Protein AF-A0A7X6UEJ8-F1 (afdb_monomer_lite)

Structure (mmCIF, N/CA/C/O backbone):
data_AF-A0A7X6UEJ8-F1
#
_entry.id   AF-A0A7X6UEJ8-F1
#
loop_
_atom_site.group_PDB
_atom_site.id
_atom_site.type_symbol
_atom_site.label_atom_id
_atom_site.label_alt_id
_atom_site.label_comp_id
_atom_site.label_asym_id
_atom_site.label_entity_id
_atom_site.label_seq_id
_atom_site.pdbx_PDB_ins_code
_atom_site.Cartn_x
_atom_site.Cartn_y
_atom_site.Cartn_z
_atom_site.occupancy
_atom_site.B_iso_or_equiv
_atom_site.auth_seq_id
_atom_site.auth_comp_id
_atom_site.auth_asym_id
_atom_site.auth_atom_id
_atom_site.pdbx_PDB_model_num
ATOM 1 N N . MET A 1 1 ? -23.327 -3.278 -14.016 1.00 59.16 1 MET A N 1
ATOM 2 C CA . MET A 1 1 ? -22.534 -2.694 -15.126 1.00 59.16 1 MET A CA 1
ATOM 3 C C . MET A 1 1 ? -21.831 -1.388 -14.752 1.00 59.16 1 MET A C 1
ATOM 5 O O . MET A 1 1 ? -20.643 -1.312 -15.011 1.00 59.16 1 MET A O 1
ATOM 9 N N . ARG A 1 2 ? -22.477 -0.411 -14.085 1.00 76.62 2 ARG A N 1
ATOM 10 C CA . ARG A 1 2 ? -21.820 0.854 -13.670 1.00 76.62 2 ARG A CA 1
ATOM 11 C C . ARG A 1 2 ? -20.560 0.682 -12.806 1.00 76.62 2 A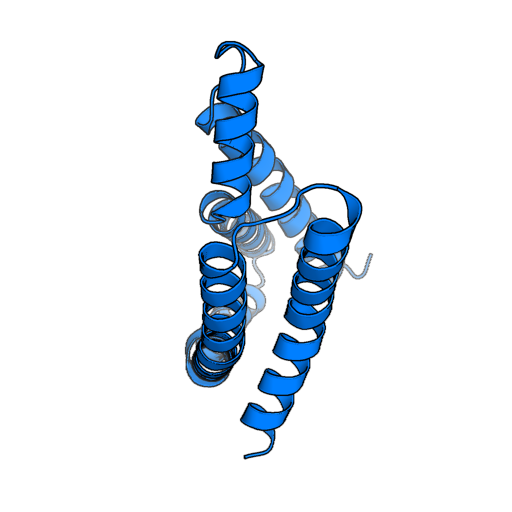RG A C 1
ATOM 13 O O . ARG A 1 2 ? -19.542 1.272 -13.132 1.00 76.62 2 ARG A O 1
ATOM 20 N N . ILE A 1 3 ? -20.606 -0.195 -11.798 1.00 79.75 3 ILE A N 1
ATOM 21 C CA . ILE A 1 3 ? -19.487 -0.427 -10.861 1.00 79.75 3 ILE A CA 1
ATOM 22 C C . ILE A 1 3 ? -18.215 -0.881 -11.595 1.00 79.75 3 ILE A C 1
ATOM 24 O O . ILE A 1 3 ? -17.137 -0.357 -11.350 1.00 79.75 3 ILE A O 1
ATOM 28 N N . PHE A 1 4 ? -18.336 -1.816 -12.543 1.00 84.44 4 PHE A N 1
ATOM 29 C CA . PHE A 1 4 ? -17.183 -2.290 -13.313 1.00 84.44 4 PHE A CA 1
ATOM 30 C C . PHE A 1 4 ? -16.580 -1.175 -14.176 1.00 84.44 4 PHE A C 1
ATOM 32 O O . PHE A 1 4 ? -15.367 -0.998 -14.201 1.00 84.44 4 PHE A O 1
ATOM 39 N N . THR A 1 5 ? -17.417 -0.383 -14.852 1.00 86.25 5 THR A N 1
ATOM 40 C CA . THR A 1 5 ? -16.948 0.744 -15.671 1.00 86.25 5 THR A CA 1
ATOM 41 C C . THR A 1 5 ? -16.295 1.839 -14.826 1.00 86.25 5 THR A C 1
ATOM 43 O O . THR A 1 5 ? -15.317 2.439 -15.262 1.00 86.25 5 THR A O 1
ATOM 46 N N . GLU A 1 6 ? -16.806 2.096 -13.622 1.00 87.81 6 GLU A N 1
ATOM 47 C CA . GLU A 1 6 ? -16.200 3.028 -12.666 1.00 87.81 6 GLU A CA 1
ATOM 48 C C . GLU A 1 6 ? -14.828 2.533 -12.199 1.00 87.81 6 GLU A C 1
ATOM 50 O O . GLU A 1 6 ? -13.858 3.282 -12.289 1.00 87.81 6 GLU A O 1
ATOM 55 N N . LYS A 1 7 ? -14.709 1.254 -11.817 1.00 88.69 7 LYS A N 1
ATOM 56 C CA . LYS A 1 7 ? -13.421 0.660 -11.423 1.00 88.69 7 LYS A CA 1
ATOM 57 C C . LYS A 1 7 ? -12.409 0.614 -12.548 1.00 88.69 7 LYS A C 1
ATOM 59 O O . LYS A 1 7 ? -11.243 0.919 -12.329 1.00 88.69 7 LYS A O 1
ATOM 64 N N . MET A 1 8 ? -12.855 0.336 -13.765 1.00 90.25 8 MET A N 1
ATOM 65 C CA . MET A 1 8 ? -11.984 0.390 -14.929 1.00 90.25 8 MET A CA 1
ATOM 66 C C . MET A 1 8 ? -11.448 1.807 -15.175 1.00 90.25 8 MET A C 1
ATOM 68 O O . MET A 1 8 ? -10.279 1.956 -15.512 1.00 90.25 8 MET A O 1
ATOM 72 N N . LYS A 1 9 ? -12.256 2.857 -14.965 1.00 91.69 9 LYS A N 1
ATOM 73 C CA . LYS A 1 9 ? -11.788 4.252 -15.056 1.00 91.69 9 LYS A CA 1
ATOM 74 C C . LYS A 1 9 ? -10.794 4.608 -13.952 1.00 91.69 9 LYS A C 1
ATOM 76 O O . LYS A 1 9 ? -9.809 5.276 -14.242 1.00 91.69 9 LYS A O 1
ATOM 81 N N . GLU A 1 10 ? -11.048 4.168 -12.722 1.00 89.12 10 GLU A N 1
ATOM 82 C CA . GLU A 1 10 ? -10.155 4.371 -11.573 1.00 89.12 10 GLU A CA 1
ATOM 83 C C . GLU A 1 10 ? -8.782 3.735 -11.834 1.00 89.12 10 GLU A C 1
ATOM 85 O O . GLU A 1 10 ? -7.758 4.414 -11.798 1.00 89.12 10 GLU A O 1
ATOM 90 N N . VAL A 1 11 ? -8.773 2.460 -12.228 1.00 92.06 11 VAL A N 1
ATOM 91 C CA . VAL A 1 11 ? -7.554 1.716 -12.567 1.00 92.06 11 VAL A CA 1
ATOM 92 C C . VAL A 1 11 ? -6.830 2.341 -13.757 1.00 92.06 11 VAL A C 1
ATOM 94 O O . VAL A 1 11 ? -5.609 2.474 -13.732 1.00 92.06 11 VAL A O 1
ATOM 97 N N . LEU A 1 12 ? -7.560 2.778 -14.785 1.00 93.44 12 LEU A N 1
ATOM 98 C CA . LEU A 1 12 ? -6.968 3.453 -15.937 1.00 93.44 12 LEU A CA 1
ATOM 99 C C . LEU A 1 12 ? -6.315 4.778 -15.529 1.00 93.44 12 LEU A C 1
ATOM 101 O O . LEU A 1 12 ? -5.189 5.035 -15.940 1.00 93.44 12 LEU A O 1
ATOM 105 N N . ALA A 1 13 ? -6.953 5.579 -14.673 1.00 93.12 13 ALA A N 1
ATOM 106 C CA . ALA A 1 13 ? -6.373 6.823 -14.166 1.00 93.12 13 ALA A CA 1
ATOM 107 C C . ALA A 1 13 ? -5.091 6.598 -13.342 1.00 93.12 13 ALA A C 1
ATOM 109 O O . ALA A 1 13 ? -4.215 7.459 -13.352 1.00 93.12 13 ALA A O 1
ATOM 110 N N . SER A 1 14 ? -4.950 5.449 -12.670 1.00 91.12 14 SER A N 1
ATOM 111 C CA . SER A 1 14 ? -3.745 5.097 -11.905 1.00 91.12 14 SER A CA 1
ATOM 112 C C . SER A 1 14 ? -2.633 4.472 -12.754 1.00 91.12 14 SER A C 1
ATOM 114 O O . SER A 1 14 ? -1.465 4.809 -12.578 1.00 91.12 14 SER A O 1
ATOM 116 N N . VAL A 1 15 ? -2.967 3.564 -13.674 1.00 93.38 15 VAL A N 1
ATOM 117 C CA . VAL A 1 15 ? -1.978 2.795 -14.450 1.00 93.38 15 VAL A CA 1
ATOM 118 C C . VAL A 1 15 ? -1.495 3.570 -15.675 1.00 93.38 15 VAL A C 1
ATOM 120 O O . VAL A 1 15 ? -0.308 3.524 -15.990 1.00 93.38 15 VAL A O 1
ATOM 123 N N . LEU A 1 16 ? -2.375 4.325 -16.343 1.00 93.50 16 LEU A N 1
ATOM 124 C CA . LEU A 1 16 ? -2.038 5.057 -17.568 1.00 93.50 16 LEU A CA 1
ATOM 125 C C . LEU A 1 16 ? -0.860 6.031 -17.380 1.00 93.50 16 LEU A C 1
ATOM 127 O O . LEU A 1 16 ? 0.038 5.992 -18.220 1.00 93.50 16 LEU A O 1
ATOM 131 N N . PRO A 1 17 ? -0.781 6.856 -16.311 1.00 94.69 17 PRO A N 1
ATOM 132 C CA . PRO A 1 17 ? 0.364 7.744 -16.105 1.00 94.69 17 PRO A CA 1
ATOM 133 C C . PRO A 1 17 ? 1.683 6.980 -15.971 1.00 94.69 17 PRO A C 1
ATOM 135 O O . PRO A 1 17 ? 2.689 7.397 -16.538 1.00 94.69 17 PRO A O 1
ATOM 138 N N . VAL A 1 18 ? 1.674 5.836 -15.280 1.00 93.38 18 VAL A N 1
ATOM 139 C CA . VAL A 1 18 ? 2.861 4.985 -15.108 1.00 93.38 18 VAL A CA 1
ATOM 140 C C . VAL A 1 18 ? 3.265 4.356 -16.440 1.00 93.38 18 VAL A C 1
ATOM 142 O O . VAL A 1 18 ? 4.435 4.395 -16.812 1.00 93.38 18 VAL A O 1
ATOM 145 N N . THR A 1 19 ? 2.303 3.825 -17.200 1.00 94.25 19 THR A N 1
ATOM 146 C CA . THR A 1 19 ? 2.559 3.272 -18.536 1.00 94.25 19 THR A CA 1
ATOM 147 C C . THR A 1 19 ? 3.126 4.331 -19.476 1.00 94.25 19 THR A C 1
ATOM 149 O O . THR A 1 19 ? 4.125 4.082 -20.146 1.00 94.25 19 THR A O 1
ATOM 152 N N . LEU A 1 20 ? 2.534 5.527 -19.491 1.00 94.31 20 LEU A N 1
ATOM 153 C CA . LEU A 1 20 ? 2.981 6.641 -20.321 1.00 94.31 20 LEU A CA 1
ATOM 154 C C . LEU A 1 20 ? 4.391 7.096 -19.929 1.00 94.31 20 LEU A C 1
ATOM 156 O O . LEU A 1 20 ? 5.228 7.306 -20.801 1.00 94.31 20 LEU A O 1
ATOM 160 N N . PHE A 1 21 ? 4.674 7.182 -18.629 1.00 93.94 21 PHE A N 1
ATOM 161 C CA . PHE A 1 21 ? 5.997 7.523 -18.118 1.00 93.94 21 PHE A CA 1
ATOM 162 C C . PHE A 1 21 ? 7.067 6.532 -18.595 1.00 93.94 21 PHE A C 1
ATOM 164 O O . PHE A 1 21 ? 8.097 6.949 -19.123 1.00 93.94 21 PHE A O 1
ATOM 171 N N . VAL A 1 22 ? 6.806 5.225 -18.499 1.00 93.06 22 VAL A N 1
ATOM 172 C CA . VAL A 1 22 ? 7.738 4.192 -18.985 1.00 93.06 22 VAL A CA 1
ATOM 173 C C . VAL A 1 22 ? 7.928 4.273 -20.501 1.00 93.06 22 VAL A C 1
ATOM 175 O O . VAL A 1 22 ? 9.055 4.159 -20.978 1.00 93.06 22 VAL A O 1
ATOM 178 N N . VAL A 1 23 ? 6.858 4.512 -21.266 1.00 92.19 23 VAL A N 1
ATOM 179 C CA . VAL A 1 23 ? 6.944 4.671 -22.727 1.00 92.19 23 VAL A CA 1
ATOM 180 C C . VAL A 1 23 ? 7.781 5.898 -23.102 1.00 92.19 23 VAL A C 1
ATOM 182 O O . VAL A 1 23 ? 8.610 5.813 -24.002 1.00 92.19 23 VAL A O 1
ATOM 185 N N . ILE A 1 24 ? 7.636 7.020 -22.394 1.00 93.88 24 ILE A N 1
ATOM 186 C CA . ILE A 1 24 ? 8.475 8.209 -22.611 1.00 93.88 24 ILE A CA 1
ATOM 187 C C . ILE A 1 24 ? 9.945 7.891 -22.305 1.00 93.88 24 ILE A C 1
ATOM 189 O O . ILE A 1 24 ? 10.821 8.186 -23.119 1.00 93.88 24 ILE A O 1
ATOM 193 N N . LEU A 1 25 ? 10.231 7.237 -21.174 1.00 93.69 25 LEU A N 1
ATOM 194 C CA . LEU A 1 25 ? 11.601 6.864 -20.807 1.00 93.69 25 LEU A CA 1
ATOM 195 C C . LEU A 1 25 ? 12.239 5.882 -21.792 1.00 93.69 25 LEU A C 1
ATOM 197 O O . LEU A 1 25 ? 13.440 5.990 -22.045 1.00 93.69 25 LEU A O 1
ATOM 201 N N . HIS A 1 26 ? 11.450 4.978 -22.373 1.00 90.44 26 HIS A N 1
ATOM 202 C CA . HIS A 1 26 ? 11.896 4.084 -23.437 1.00 90.44 26 HIS A CA 1
ATOM 203 C C . HIS A 1 26 ? 12.439 4.862 -24.645 1.00 90.44 26 HIS A C 1
ATOM 205 O O . HIS A 1 26 ? 13.479 4.499 -25.185 1.00 90.44 26 HIS A O 1
ATOM 211 N N . PHE A 1 27 ? 11.783 5.954 -25.048 1.00 88.62 27 PHE A N 1
ATOM 212 C CA . PHE A 1 27 ? 12.245 6.766 -26.177 1.00 88.62 27 PHE A CA 1
ATOM 213 C C . PHE A 1 27 ? 13.380 7.737 -25.822 1.00 88.62 27 PHE A C 1
ATOM 215 O O . PHE A 1 27 ? 14.156 8.090 -26.706 1.00 88.62 27 PHE A O 1
ATOM 222 N N . SER A 1 28 ? 13.485 8.192 -24.568 1.00 89.12 28 SER A N 1
ATOM 223 C CA . SER A 1 28 ? 14.441 9.246 -24.188 1.00 89.12 28 SER A CA 1
ATOM 224 C C . SER A 1 28 ? 15.708 8.753 -23.484 1.00 89.12 28 SER A C 1
ATOM 226 O O . SER A 1 28 ? 16.796 9.203 -23.829 1.00 89.12 28 SER A O 1
ATOM 228 N N . VAL A 1 29 ? 15.593 7.880 -22.478 1.00 89.62 29 VAL A N 1
ATOM 229 C CA . VAL A 1 29 ? 16.690 7.600 -21.526 1.00 89.62 29 VAL A CA 1
ATOM 230 C C . VAL A 1 29 ? 17.180 6.159 -21.616 1.00 89.62 29 VAL A C 1
ATOM 232 O O . VAL A 1 29 ? 18.381 5.906 -21.554 1.00 89.62 29 VAL A O 1
ATOM 235 N N . THR A 1 30 ? 16.267 5.197 -21.741 1.00 87.50 30 THR A N 1
ATOM 236 C CA . THR A 1 30 ? 16.597 3.768 -21.669 1.00 87.50 30 THR A CA 1
ATOM 237 C C . THR A 1 30 ? 15.869 3.010 -22.777 1.00 87.50 30 THR A C 1
ATOM 239 O O . THR A 1 30 ? 14.800 2.447 -22.528 1.00 87.50 30 THR A O 1
ATOM 242 N N . PRO A 1 31 ? 16.424 2.986 -24.006 1.00 86.25 31 PRO A N 1
ATOM 243 C CA . PRO A 1 31 ? 15.828 2.247 -25.108 1.00 86.25 31 PRO A CA 1
ATOM 244 C C . PRO A 1 31 ? 15.768 0.760 -24.766 1.00 86.25 31 PRO A C 1
ATOM 246 O O . PRO A 1 31 ? 16.775 0.110 -24.492 1.00 86.25 31 PRO A O 1
ATOM 249 N N . LEU A 1 32 ? 14.548 0.233 -24.766 1.00 87.69 32 LEU A N 1
ATOM 250 C CA . LEU A 1 32 ? 14.269 -1.183 -24.533 1.00 87.69 32 LEU A CA 1
ATOM 251 C C . LEU A 1 32 ? 14.277 -1.923 -25.870 1.00 87.69 32 LEU A C 1
ATOM 253 O O . LEU A 1 32 ? 14.005 -1.348 -26.923 1.00 87.69 32 LEU A O 1
ATOM 257 N N . THR A 1 33 ? 14.537 -3.224 -25.842 1.00 92.44 33 THR A N 1
ATOM 258 C CA . THR A 1 33 ? 14.360 -4.054 -27.040 1.00 92.44 33 THR A CA 1
ATOM 259 C C . THR A 1 33 ? 12.881 -4.116 -27.442 1.00 92.44 33 THR A C 1
ATOM 261 O O . THR A 1 33 ? 11.989 -4.030 -26.592 1.00 92.44 33 THR A O 1
ATOM 264 N N . GLY A 1 34 ? 12.602 -4.330 -28.734 1.00 89.81 34 GLY A N 1
ATOM 265 C CA . GLY A 1 34 ? 11.227 -4.467 -29.240 1.00 89.81 34 GLY A CA 1
ATOM 266 C C . GLY A 1 34 ? 10.415 -5.555 -28.519 1.00 89.81 34 GLY A C 1
ATOM 267 O O . GLY A 1 34 ? 9.215 -5.404 -28.299 1.00 89.81 34 GLY A O 1
ATOM 268 N N . MET A 1 35 ? 11.081 -6.623 -28.067 1.00 94.00 35 MET A N 1
ATOM 269 C CA . MET A 1 35 ? 10.451 -7.682 -27.277 1.00 94.00 35 MET A CA 1
ATOM 270 C C . MET A 1 35 ? 10.057 -7.206 -25.871 1.00 94.00 35 MET A C 1
ATOM 272 O O . MET A 1 35 ? 8.942 -7.471 -25.427 1.00 94.00 35 MET A O 1
ATOM 276 N N . GLN A 1 36 ? 10.937 -6.472 -25.183 1.00 92.88 36 GLN A N 1
ATOM 277 C CA . GLN A 1 36 ? 10.685 -5.976 -23.825 1.00 92.88 36 GLN A CA 1
ATOM 278 C C . GLN A 1 36 ? 9.541 -4.960 -23.782 1.00 92.88 36 GLN A C 1
ATOM 280 O O . GLN A 1 36 ? 8.691 -5.040 -22.896 1.00 92.88 36 GLN A O 1
ATOM 285 N N . ILE A 1 37 ? 9.475 -4.031 -24.744 1.00 92.88 37 ILE A N 1
ATOM 286 C CA . ILE A 1 37 ? 8.372 -3.060 -24.796 1.00 92.88 37 ILE A CA 1
ATOM 287 C C . ILE A 1 37 ? 7.036 -3.747 -25.120 1.00 92.88 37 ILE A C 1
ATOM 289 O O . ILE A 1 37 ? 6.015 -3.411 -24.524 1.00 92.88 37 ILE A O 1
ATOM 293 N N . GLY A 1 38 ? 7.040 -4.771 -25.983 1.00 93.94 38 GLY A N 1
ATOM 294 C CA . GLY A 1 38 ? 5.852 -5.583 -26.261 1.00 93.94 38 GLY A CA 1
ATOM 295 C C . GLY A 1 38 ? 5.347 -6.330 -25.022 1.00 93.94 38 GLY A C 1
ATOM 296 O O . GLY A 1 38 ? 4.155 -6.287 -24.717 1.00 93.94 38 GLY A O 1
ATOM 297 N N . GLN A 1 39 ? 6.254 -6.953 -24.264 1.00 95.69 39 GLN A N 1
ATOM 298 C CA . GLN A 1 39 ? 5.933 -7.608 -22.990 1.00 95.69 39 GLN A CA 1
ATOM 299 C C . GLN A 1 39 ? 5.398 -6.615 -21.954 1.00 95.69 39 GLN A C 1
ATOM 301 O O . GLN A 1 39 ? 4.428 -6.920 -21.263 1.00 95.69 39 GLN A O 1
ATOM 306 N N . PHE A 1 40 ? 5.989 -5.421 -21.872 1.00 94.81 40 PHE A N 1
ATOM 307 C CA . PHE A 1 40 ? 5.532 -4.363 -20.976 1.00 94.81 40 PHE A CA 1
ATOM 308 C C . PHE A 1 40 ? 4.108 -3.905 -21.305 1.00 94.81 40 PHE A C 1
ATOM 310 O O . PHE A 1 40 ? 3.267 -3.854 -20.413 1.00 94.81 40 PHE A O 1
ATOM 317 N N . LEU A 1 41 ? 3.814 -3.613 -22.575 1.00 94.50 41 LEU A N 1
ATOM 318 C CA . LEU A 1 41 ? 2.484 -3.162 -22.998 1.00 94.50 41 LEU A CA 1
ATOM 319 C C . LEU A 1 41 ? 1.419 -4.243 -22.783 1.00 94.50 41 LEU A C 1
ATOM 321 O O . LEU A 1 41 ? 0.325 -3.944 -22.302 1.00 94.50 41 LEU A O 1
ATOM 325 N N . LEU A 1 42 ? 1.748 -5.504 -23.077 1.00 96.31 42 LEU A N 1
ATOM 326 C CA . LEU A 1 42 ? 0.860 -6.628 -22.793 1.00 96.31 42 LEU A CA 1
ATOM 327 C C . LEU A 1 42 ? 0.629 -6.783 -21.283 1.00 96.31 42 LEU A C 1
ATOM 329 O O . LEU A 1 42 ? -0.509 -6.947 -20.848 1.00 96.31 42 LEU A O 1
ATOM 333 N N . GLY A 1 43 ? 1.687 -6.679 -20.477 1.00 95.69 43 GLY A N 1
ATOM 334 C CA . GLY A 1 43 ? 1.606 -6.708 -19.018 1.00 95.69 43 GLY A CA 1
ATOM 335 C C . GLY A 1 43 ? 0.746 -5.575 -18.462 1.00 95.69 43 GLY A C 1
ATOM 336 O O . GLY A 1 43 ? -0.130 -5.824 -17.641 1.00 95.69 43 GLY A O 1
ATOM 337 N N . ALA A 1 44 ? 0.919 -4.349 -18.961 1.00 94.50 44 ALA A N 1
ATOM 338 C CA . ALA A 1 44 ? 0.105 -3.199 -18.581 1.00 94.50 44 ALA A CA 1
ATOM 339 C C . ALA A 1 44 ? -1.382 -3.432 -18.897 1.00 94.50 44 ALA A C 1
ATOM 341 O O . ALA A 1 44 ? -2.241 -3.163 -18.059 1.00 94.50 44 ALA A O 1
ATOM 342 N N . PHE A 1 45 ? -1.696 -4.005 -20.062 1.00 94.44 45 PHE A N 1
ATOM 343 C CA . PHE A 1 45 ? -3.065 -4.376 -20.423 1.00 94.44 45 PHE A CA 1
ATOM 344 C C . PHE A 1 45 ? -3.651 -5.469 -19.508 1.00 94.44 45 PHE A C 1
ATOM 346 O O . PHE A 1 45 ? -4.800 -5.370 -19.063 1.00 94.44 45 PHE A O 1
ATOM 353 N N . LEU A 1 46 ? -2.863 -6.497 -19.179 1.00 96.00 46 LEU A N 1
ATOM 354 C CA . LEU A 1 46 ? -3.267 -7.552 -18.246 1.00 96.00 46 LEU A CA 1
ATOM 355 C C . LEU A 1 46 ? -3.490 -7.011 -16.828 1.00 96.00 46 LEU A C 1
ATOM 357 O O . LEU A 1 46 ? -4.456 -7.398 -16.177 1.00 96.00 46 LEU A O 1
ATOM 361 N N . VAL A 1 47 ? -2.655 -6.080 -16.359 1.00 94.69 47 VAL A N 1
ATOM 362 C CA . VAL A 1 47 ? -2.837 -5.409 -15.064 1.00 94.69 47 VAL A CA 1
ATOM 363 C C . VAL A 1 47 ? -4.098 -4.549 -15.074 1.00 94.69 47 VAL A C 1
ATOM 365 O O . VAL A 1 47 ? -4.888 -4.648 -14.142 1.00 94.69 47 VAL A O 1
ATOM 368 N N . LEU A 1 48 ? -4.343 -3.760 -16.126 1.00 93.19 48 LEU A N 1
ATOM 369 C CA . LEU A 1 48 ? -5.557 -2.943 -16.250 1.00 93.19 48 LEU A CA 1
ATOM 370 C C . LEU A 1 48 ? -6.826 -3.793 -16.110 1.00 93.19 48 LEU A C 1
ATOM 372 O O . LEU A 1 48 ? -7.725 -3.469 -15.330 1.00 93.19 48 LEU A O 1
ATOM 376 N N . THR A 1 49 ? -6.896 -4.894 -16.853 1.00 91.94 49 THR A N 1
ATOM 377 C CA . THR A 1 49 ? -8.065 -5.782 -16.852 1.00 91.94 49 THR A CA 1
ATOM 378 C C . THR A 1 49 ? -8.164 -6.595 -15.559 1.00 91.94 49 THR A C 1
ATOM 380 O O . THR A 1 49 ? -9.218 -6.603 -14.920 1.00 91.94 49 THR A O 1
ATOM 383 N N . GLY A 1 50 ? -7.066 -7.215 -15.121 1.00 94.69 50 GLY A N 1
ATOM 384 C CA . GLY A 1 50 ? -7.004 -8.044 -13.918 1.00 94.69 50 GLY A CA 1
ATOM 385 C C . GLY A 1 50 ? -7.271 -7.263 -12.633 1.00 94.69 50 GLY A C 1
ATOM 386 O O . GLY A 1 50 ? -8.089 -7.690 -11.819 1.00 94.69 50 GLY A O 1
ATOM 387 N N . LEU A 1 51 ? -6.657 -6.086 -12.472 1.00 93.50 51 LEU A N 1
ATOM 388 C CA . LEU A 1 51 ? -6.865 -5.232 -11.302 1.00 93.50 51 LEU A CA 1
ATOM 389 C C . LEU A 1 51 ? -8.301 -4.699 -11.252 1.00 93.50 51 LEU A C 1
ATOM 391 O O . LEU A 1 51 ? -8.892 -4.655 -10.178 1.00 93.50 51 LEU A O 1
ATOM 395 N N . SER A 1 52 ? -8.902 -4.372 -12.401 1.00 92.75 52 SER A N 1
ATOM 396 C CA . SER A 1 52 ? -10.311 -3.954 -12.457 1.00 92.75 52 SER A CA 1
ATOM 397 C C . SER A 1 52 ? -11.250 -5.054 -11.956 1.00 92.75 52 SER A C 1
ATOM 399 O O . SER A 1 52 ? -12.126 -4.793 -11.132 1.00 92.75 52 SER A O 1
ATOM 401 N N . VAL A 1 53 ? -11.057 -6.298 -12.412 1.00 93.62 53 VAL A N 1
ATOM 402 C CA . VAL A 1 53 ? -11.845 -7.453 -11.943 1.00 93.62 53 VAL A CA 1
ATOM 403 C C . VAL A 1 53 ? -11.600 -7.713 -10.455 1.00 93.62 53 VAL A C 1
ATOM 405 O O . VAL A 1 53 ? -12.553 -7.906 -9.700 1.00 93.62 53 VAL A O 1
ATOM 408 N N . PHE A 1 54 ? -10.340 -7.667 -10.018 1.00 94.50 54 PHE A N 1
ATOM 409 C CA . PHE A 1 54 ? -9.957 -7.857 -8.622 1.00 94.50 54 PHE A CA 1
ATOM 410 C C . PHE A 1 54 ? -10.618 -6.830 -7.695 1.00 94.50 54 PHE A C 1
ATOM 412 O O . PHE A 1 54 ? -11.229 -7.218 -6.702 1.00 94.50 54 PHE A O 1
ATOM 419 N N . LEU A 1 55 ? -10.571 -5.537 -8.035 1.00 92.44 55 LEU A N 1
ATOM 420 C CA . LEU A 1 55 ? -11.162 -4.472 -7.219 1.00 92.44 55 LEU A CA 1
ATOM 421 C C . LEU A 1 55 ? -12.684 -4.583 -7.124 1.00 92.44 55 LEU A C 1
ATOM 423 O O . LEU A 1 55 ? -13.246 -4.344 -6.058 1.00 92.44 55 LEU A O 1
ATOM 427 N N . VAL A 1 56 ? -13.359 -5.004 -8.198 1.00 93.62 56 VAL A N 1
ATOM 428 C CA . VAL A 1 56 ? -14.795 -5.313 -8.130 1.00 93.62 56 VAL A CA 1
ATOM 429 C C . VAL A 1 56 ? -15.056 -6.464 -7.153 1.00 93.62 56 VAL A C 1
ATOM 431 O O . VAL A 1 56 ? -15.988 -6.387 -6.354 1.00 93.62 56 VAL A O 1
ATOM 434 N N . GLY A 1 57 ? -14.222 -7.507 -7.167 1.00 93.25 57 GLY A N 1
ATOM 435 C CA . GLY A 1 57 ? -14.299 -8.605 -6.200 1.00 93.25 57 GLY A CA 1
ATOM 436 C C . GLY A 1 57 ? -14.075 -8.148 -4.754 1.00 93.25 57 GLY A C 1
ATOM 437 O O . GLY A 1 57 ? -14.827 -8.535 -3.859 1.00 93.25 57 GLY A O 1
ATOM 438 N N . VAL A 1 58 ? -13.092 -7.276 -4.523 1.00 93.75 58 VAL A N 1
ATOM 439 C CA . VAL A 1 58 ? -12.811 -6.672 -3.210 1.00 93.75 58 VAL A CA 1
ATOM 440 C C . VAL A 1 58 ? -14.008 -5.858 -2.714 1.00 93.75 58 VAL A C 1
ATOM 442 O O . VAL A 1 58 ? -14.429 -6.038 -1.572 1.00 93.75 58 VAL A O 1
ATOM 445 N N . ASP A 1 59 ? -14.617 -5.035 -3.569 1.00 91.75 59 ASP A N 1
ATOM 446 C CA . ASP A 1 59 ? -15.757 -4.192 -3.195 1.00 91.75 59 ASP A CA 1
ATOM 447 C C . ASP A 1 59 ? -17.034 -4.972 -2.887 1.00 91.75 59 ASP A C 1
ATOM 449 O O . ASP A 1 59 ? -17.830 -4.548 -2.044 1.00 91.75 59 ASP A O 1
ATOM 453 N N . LEU A 1 60 ? -17.228 -6.117 -3.539 1.00 91.75 60 LEU A N 1
ATOM 454 C CA . LEU A 1 60 ? -18.362 -7.000 -3.279 1.00 91.75 60 LEU A CA 1
ATOM 455 C C . LEU A 1 60 ? -18.118 -7.947 -2.094 1.00 91.75 60 LEU A C 1
ATOM 457 O O . LEU A 1 60 ? -19.079 -8.348 -1.443 1.00 91.75 60 LEU A O 1
ATOM 461 N N . GLY A 1 61 ? -16.861 -8.294 -1.799 1.00 93.31 61 GLY A N 1
ATOM 462 C CA . GLY A 1 61 ? -16.497 -9.276 -0.773 1.00 93.31 61 GLY A CA 1
ATOM 463 C C . GLY A 1 61 ? -15.818 -8.672 0.455 1.00 93.31 61 GLY A C 1
ATOM 464 O O . GLY A 1 61 ? -16.416 -8.564 1.527 1.00 93.31 61 GLY A O 1
ATOM 465 N N . ALA A 1 62 ? -14.551 -8.284 0.312 1.00 92.50 62 ALA A N 1
ATOM 466 C CA . ALA A 1 62 ? -13.707 -7.855 1.427 1.00 92.50 62 ALA A CA 1
ATOM 467 C C . ALA A 1 62 ? -14.165 -6.524 2.057 1.00 92.50 62 ALA A C 1
ATOM 469 O O . ALA A 1 62 ? -14.190 -6.395 3.283 1.00 92.50 62 ALA A O 1
ATOM 470 N N . THR A 1 63 ? -14.592 -5.549 1.249 1.00 93.38 63 THR A N 1
ATOM 471 C CA . THR A 1 63 ? -15.021 -4.224 1.726 1.00 93.38 63 THR A CA 1
ATOM 472 C C . THR A 1 63 ? -16.251 -4.299 2.651 1.00 93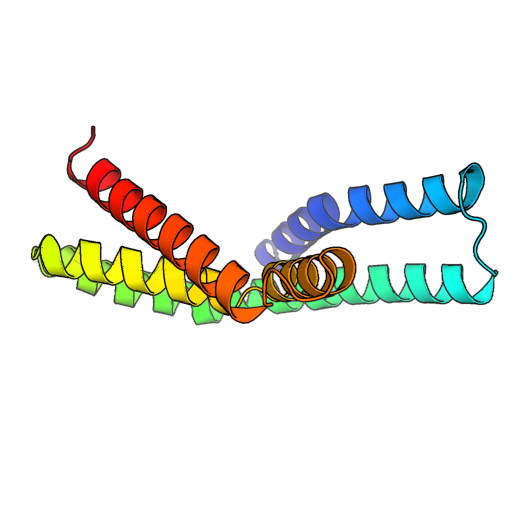.38 63 THR A C 1
ATOM 474 O O . THR A 1 63 ? -16.240 -3.674 3.718 1.00 93.38 63 THR A O 1
ATOM 477 N N . PRO A 1 64 ? -17.332 -5.042 2.330 1.00 94.50 64 PRO A N 1
ATOM 478 C CA . PRO A 1 64 ? -18.434 -5.278 3.260 1.00 94.50 64 PRO A CA 1
ATOM 479 C C . PRO A 1 64 ? -17.983 -5.906 4.579 1.00 94.50 64 PRO A C 1
ATOM 481 O O . PRO A 1 64 ? -18.402 -5.418 5.629 1.00 94.50 64 PRO A O 1
ATOM 484 N N . ILE A 1 65 ? -17.103 -6.912 4.537 1.00 93.00 65 ILE A N 1
ATOM 485 C CA . ILE A 1 65 ? -16.572 -7.578 5.736 1.00 93.00 65 ILE A CA 1
ATOM 486 C C . ILE A 1 65 ? -15.838 -6.563 6.618 1.00 93.00 65 ILE A C 1
ATOM 488 O O . ILE A 1 65 ? -16.166 -6.420 7.796 1.00 93.00 65 ILE A O 1
ATOM 492 N N . GLY A 1 66 ? -14.928 -5.777 6.035 1.00 91.12 66 GLY A N 1
ATOM 493 C CA . GLY A 1 66 ? -14.204 -4.723 6.747 1.00 91.12 66 GLY A CA 1
ATOM 494 C C . GLY A 1 66 ? -15.136 -3.693 7.390 1.00 91.12 66 GLY A C 1
ATOM 495 O O . GLY A 1 66 ? -14.961 -3.340 8.555 1.00 91.12 66 GLY A O 1
ATOM 496 N N . ARG A 1 67 ? -16.190 -3.262 6.681 1.00 91.44 67 ARG A N 1
ATOM 497 C CA . ARG A 1 67 ? -17.188 -2.319 7.218 1.00 91.44 67 ARG A CA 1
ATOM 498 C C . ARG A 1 67 ? -17.987 -2.898 8.384 1.00 91.44 67 ARG A C 1
ATOM 500 O O . ARG A 1 67 ? -18.263 -2.173 9.335 1.00 91.44 67 ARG A O 1
ATOM 507 N N . HIS A 1 68 ? -18.373 -4.171 8.329 1.00 92.19 68 HIS A N 1
ATOM 508 C CA . HIS A 1 68 ? -19.136 -4.800 9.412 1.00 92.19 68 HIS A CA 1
ATOM 509 C C . HIS A 1 68 ? -18.264 -4.990 10.654 1.00 92.19 68 HIS A C 1
ATOM 511 O O . HIS A 1 68 ? -18.654 -4.554 11.737 1.00 92.19 68 HIS A O 1
ATOM 517 N N . SER A 1 69 ? -17.053 -5.528 10.488 1.00 89.69 69 SER A N 1
ATOM 518 C CA . SER A 1 69 ? -16.082 -5.677 11.577 1.00 89.69 69 SER A CA 1
ATOM 519 C C . SER A 1 69 ? -15.704 -4.328 12.194 1.00 89.69 69 SER A C 1
ATOM 521 O O . SER A 1 69 ? -15.693 -4.183 13.415 1.00 89.69 69 SER A O 1
ATOM 523 N N . GLY A 1 70 ? -15.478 -3.307 11.362 1.00 88.94 70 GLY A N 1
ATOM 524 C CA . GLY A 1 70 ? -15.184 -1.948 11.814 1.00 88.94 70 GLY A CA 1
ATOM 525 C C . GLY A 1 70 ? -16.327 -1.322 12.616 1.00 88.94 70 GLY A C 1
ATOM 526 O O . GLY A 1 70 ? -16.083 -0.730 13.664 1.00 88.94 70 GLY A O 1
ATOM 527 N N . ARG A 1 71 ? -17.588 -1.498 12.192 1.00 88.75 71 ARG A N 1
ATOM 528 C CA . ARG A 1 71 ? -18.755 -1.014 12.955 1.00 88.75 71 ARG A CA 1
ATOM 529 C C . ARG A 1 71 ? -18.854 -1.663 14.330 1.00 88.75 71 ARG A C 1
ATOM 531 O O . ARG A 1 71 ? -19.115 -0.960 15.298 1.00 88.75 71 ARG A O 1
ATOM 538 N N . VAL A 1 72 ? -18.636 -2.974 14.430 1.00 89.06 72 VAL A N 1
ATOM 539 C CA . VAL A 1 72 ? -18.636 -3.679 15.724 1.00 89.06 72 VAL A CA 1
ATOM 540 C C . VAL A 1 72 ? -17.522 -3.146 16.629 1.00 89.06 72 VAL A C 1
ATOM 542 O O . VAL A 1 72 ? -17.759 -2.877 17.809 1.00 89.06 72 VAL A O 1
ATOM 545 N N . LEU A 1 73 ? -16.330 -2.918 16.071 1.00 87.62 73 LEU A N 1
ATOM 546 C CA . LEU A 1 73 ? -15.194 -2.365 16.807 1.00 87.62 73 LEU A CA 1
ATOM 547 C C . LEU A 1 73 ? -15.494 -0.964 17.367 1.00 87.62 73 LEU A C 1
ATOM 549 O O . LEU A 1 73 ? -15.215 -0.700 18.535 1.00 87.62 73 LEU A O 1
ATOM 553 N N . VAL A 1 74 ? -16.117 -0.092 16.570 1.00 87.19 74 VAL A N 1
ATOM 554 C CA . VAL A 1 74 ? -16.511 1.263 16.995 1.00 87.19 74 VAL A CA 1
ATOM 555 C C . VAL A 1 74 ? -17.659 1.224 18.011 1.00 87.19 74 VAL A C 1
ATOM 557 O O . VAL A 1 74 ? -17.576 1.868 19.056 1.00 87.19 74 VAL A O 1
ATOM 560 N N . ASN A 1 75 ? -18.698 0.418 17.765 1.00 86.25 75 ASN A N 1
ATOM 561 C CA . ASN A 1 75 ? -19.870 0.302 18.644 1.00 86.25 75 ASN A CA 1
ATOM 562 C C . ASN A 1 75 ? -19.548 -0.300 20.019 1.00 86.25 75 ASN A C 1
ATOM 564 O O . ASN A 1 75 ? -20.331 -0.147 20.951 1.00 86.25 75 ASN A O 1
ATOM 568 N N . THR A 1 76 ? -18.392 -0.953 20.174 1.00 85.06 76 THR A N 1
ATOM 569 C CA . THR A 1 76 ? -17.928 -1.449 21.477 1.00 85.06 76 THR A CA 1
ATOM 570 C C . THR A 1 76 ? -17.666 -0.302 22.470 1.00 85.06 76 THR A C 1
ATOM 572 O O . THR A 1 76 ? -17.604 -0.540 23.674 1.00 85.06 76 THR A O 1
ATOM 575 N N . GLY A 1 77 ? -17.477 0.941 22.000 1.00 81.31 77 GLY A N 1
ATOM 576 C CA . GLY A 1 77 ? -17.297 2.138 22.841 1.00 81.31 77 GLY A CA 1
ATOM 577 C C . GLY A 1 77 ? -15.976 2.192 23.623 1.00 81.31 77 GLY A C 1
ATOM 578 O O . GLY A 1 77 ? -15.652 3.196 24.254 1.00 81.31 77 GLY A O 1
ATOM 579 N N . LYS A 1 78 ? -15.172 1.125 23.571 1.00 89.06 78 LYS A N 1
ATOM 580 C CA . LYS A 1 78 ? -13.873 1.028 24.239 1.00 89.06 78 LYS A CA 1
ATOM 581 C C . LYS A 1 78 ? -12.799 1.699 23.387 1.00 89.06 78 LYS A C 1
ATOM 583 O O . LYS A 1 78 ? -12.191 1.064 22.529 1.00 89.06 78 LYS A O 1
ATOM 588 N N . LEU A 1 79 ? -12.522 2.966 23.685 1.00 89.12 79 LEU A N 1
ATOM 589 C CA . LEU A 1 79 ? -11.452 3.750 23.059 1.00 89.12 79 LEU A CA 1
ATOM 590 C C . LEU A 1 79 ? -10.098 3.006 22.954 1.00 89.12 79 LEU A C 1
ATOM 592 O O . LEU A 1 79 ? -9.552 2.974 21.854 1.00 89.12 79 LEU A O 1
ATOM 596 N N . PRO A 1 80 ? -9.564 2.333 23.999 1.00 91.38 80 PRO A N 1
ATOM 597 C CA . PRO A 1 80 ? -8.295 1.609 23.867 1.00 91.38 80 PRO A CA 1
ATOM 598 C C . PRO A 1 80 ? -8.354 0.440 22.873 1.00 91.38 80 PRO A C 1
ATOM 600 O O . PRO A 1 80 ? -7.373 0.184 22.182 1.00 91.38 80 PRO A O 1
ATOM 603 N N . LEU A 1 81 ? -9.500 -0.241 22.752 1.00 91.62 81 LEU A N 1
ATOM 604 C CA . LEU A 1 81 ? -9.671 -1.348 21.807 1.00 91.62 81 LEU A CA 1
ATOM 605 C C . LEU A 1 81 ? -9.641 -0.847 20.359 1.00 91.62 81 LEU A C 1
ATOM 607 O O . LEU A 1 81 ? -9.022 -1.466 19.498 1.00 91.62 81 LEU A O 1
ATOM 611 N N . LEU A 1 82 ? -10.273 0.297 20.100 1.00 91.94 82 LEU A N 1
ATOM 612 C CA . LEU A 1 82 ? -10.250 0.925 18.785 1.00 91.94 82 LEU A CA 1
ATOM 613 C C . LEU A 1 82 ? -8.839 1.379 18.396 1.00 91.94 82 LEU A C 1
ATOM 615 O O . LEU A 1 82 ? -8.410 1.136 17.270 1.00 91.94 82 LEU A O 1
ATOM 619 N N . LEU A 1 83 ? -8.122 2.029 19.316 1.00 93.75 83 LEU A N 1
ATOM 620 C CA . LEU A 1 83 ? -6.759 2.504 19.072 1.00 93.75 83 LEU A CA 1
ATOM 621 C C . LEU A 1 83 ? -5.798 1.342 18.815 1.00 93.75 83 LEU A C 1
ATOM 623 O O 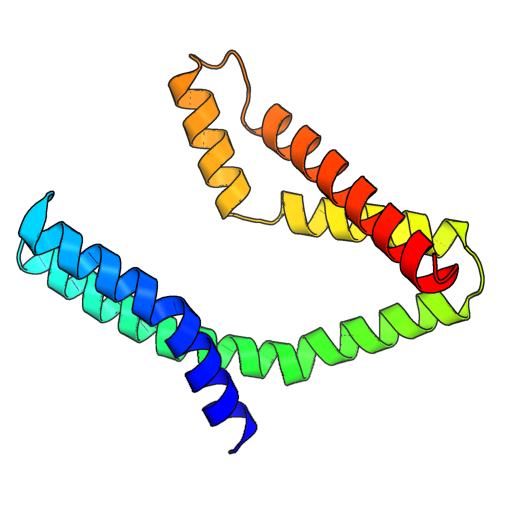. LEU A 1 83 ? -5.044 1.381 17.846 1.00 93.75 83 LEU A O 1
ATOM 627 N N . ALA A 1 84 ? -5.878 0.283 19.625 1.00 94.44 84 ALA A N 1
ATOM 628 C CA . ALA A 1 84 ? -5.112 -0.939 19.405 1.00 94.44 84 ALA A CA 1
ATOM 629 C C . ALA A 1 84 ? -5.462 -1.590 18.057 1.00 94.44 84 ALA A C 1
ATOM 631 O O . ALA A 1 84 ? -4.569 -2.020 17.333 1.00 94.44 84 ALA A O 1
ATOM 632 N N . GLY A 1 85 ? -6.745 -1.607 17.683 1.00 92.81 85 GLY A N 1
ATOM 633 C CA . GLY A 1 85 ? -7.194 -2.089 16.378 1.00 92.81 85 GLY A CA 1
ATOM 634 C C . GLY A 1 85 ? -6.610 -1.283 15.215 1.00 92.81 85 GLY A C 1
ATOM 635 O O . GLY A 1 85 ? -6.111 -1.873 14.262 1.00 92.81 85 GLY A O 1
ATOM 636 N N . GLY A 1 86 ? -6.610 0.051 15.301 1.00 92.75 86 GLY A N 1
ATOM 637 C CA . GLY A 1 86 ? -6.004 0.928 14.292 1.00 92.75 86 GLY A CA 1
ATOM 638 C C . GLY A 1 86 ? -4.490 0.746 14.176 1.00 92.75 86 GLY A C 1
ATOM 639 O O . GLY A 1 86 ? -3.973 0.631 13.067 1.00 92.75 86 GLY A O 1
ATOM 640 N N . LEU A 1 87 ? -3.797 0.641 15.314 1.00 96.19 87 LEU A N 1
ATOM 641 C CA . LEU A 1 87 ? -2.361 0.360 15.371 1.00 96.19 87 LEU A CA 1
ATOM 642 C C . LEU A 1 87 ? -2.025 -0.972 14.689 1.00 96.19 87 LEU A C 1
ATOM 644 O O . LEU A 1 87 ? -1.149 -1.016 13.827 1.00 96.19 87 LEU A O 1
ATOM 648 N N . LEU A 1 88 ? -2.739 -2.043 15.048 1.00 95.44 88 LEU A N 1
ATOM 649 C CA . LEU A 1 88 ? -2.524 -3.375 14.482 1.00 95.44 88 LEU A CA 1
ATOM 650 C C . LEU A 1 88 ? -2.855 -3.422 12.991 1.00 95.44 88 LEU A C 1
ATOM 652 O O . LEU A 1 88 ? -2.079 -3.981 12.224 1.00 95.44 88 LEU A O 1
ATOM 656 N N . LEU A 1 89 ? -3.969 -2.822 12.564 1.00 93.75 89 LEU A N 1
ATOM 657 C CA . LEU A 1 89 ? -4.333 -2.771 11.149 1.00 93.75 89 LEU A CA 1
ATOM 658 C C . LEU A 1 89 ? -3.293 -2.002 10.334 1.00 93.75 89 LEU A C 1
ATOM 660 O O . LEU A 1 89 ? -2.829 -2.517 9.322 1.00 93.75 89 LEU A O 1
ATOM 664 N N . GLY A 1 90 ? -2.887 -0.811 10.782 1.00 95.12 90 GLY A N 1
ATOM 665 C CA . GLY A 1 90 ? -1.872 -0.014 10.090 1.00 95.12 90 GLY A CA 1
ATOM 666 C C . GLY A 1 90 ? -0.523 -0.731 10.008 1.00 95.12 90 GLY A C 1
ATOM 667 O O . GLY A 1 90 ? 0.096 -0.756 8.945 1.00 95.12 90 GLY A O 1
ATOM 668 N N . PHE A 1 91 ? -0.109 -1.386 11.096 1.00 97.19 91 PHE A N 1
ATOM 669 C CA . PHE A 1 91 ? 1.100 -2.204 11.113 1.00 97.19 91 PHE A CA 1
ATOM 670 C C . PHE A 1 91 ? 1.008 -3.376 10.126 1.00 97.19 91 PHE A C 1
ATOM 672 O O . PHE A 1 91 ? 1.884 -3.534 9.282 1.00 97.19 91 PHE A O 1
ATOM 679 N N . LEU A 1 92 ? -0.061 -4.176 10.187 1.00 95.94 92 LEU A N 1
ATOM 680 C CA . LEU A 1 92 ? -0.218 -5.366 9.345 1.00 95.94 92 LEU A CA 1
ATOM 681 C C . LEU A 1 92 ? -0.319 -5.025 7.857 1.00 95.94 92 LEU A C 1
ATOM 683 O O . LEU A 1 92 ? 0.292 -5.715 7.045 1.00 95.94 92 LEU A O 1
ATOM 687 N N . ILE A 1 93 ? -1.052 -3.964 7.504 1.00 94.56 93 ILE A N 1
ATOM 688 C CA . ILE A 1 93 ? -1.163 -3.497 6.115 1.00 94.56 93 ILE A CA 1
ATOM 689 C C . ILE A 1 93 ? 0.217 -3.096 5.592 1.00 94.56 93 ILE A C 1
ATOM 691 O O . ILE A 1 93 ? 0.606 -3.536 4.515 1.00 94.56 93 ILE A O 1
ATOM 695 N N . SER A 1 94 ? 0.979 -2.328 6.376 1.00 95.56 94 SER A N 1
ATOM 696 C CA . SER A 1 94 ? 2.312 -1.875 5.977 1.00 95.56 94 SER A CA 1
ATOM 697 C C . SER A 1 94 ? 3.322 -3.025 5.873 1.00 95.56 94 SER A C 1
ATOM 699 O O . SER A 1 94 ? 4.090 -3.071 4.919 1.00 95.56 94 SER A O 1
ATOM 701 N N . VAL A 1 95 ? 3.314 -3.997 6.793 1.00 95.62 95 VAL A N 1
ATOM 702 C CA . VAL A 1 95 ? 4.212 -5.168 6.71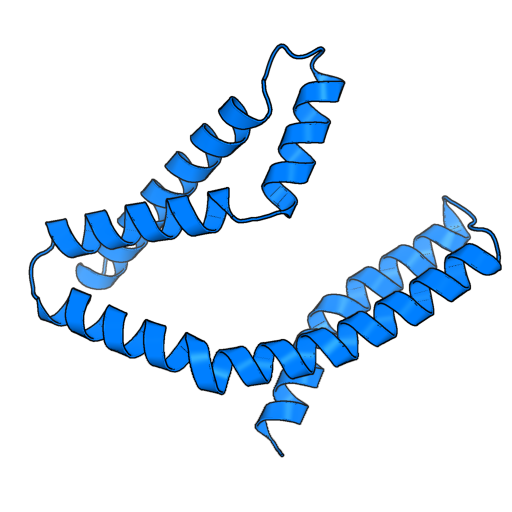0 1.00 95.62 95 VAL A CA 1
ATOM 703 C C . VAL A 1 95 ? 3.889 -6.034 5.487 1.00 95.62 95 VAL A C 1
ATOM 705 O O . VAL A 1 95 ? 4.794 -6.587 4.852 1.00 95.62 95 VAL A O 1
ATOM 708 N N . ALA A 1 96 ? 2.603 -6.168 5.157 1.00 94.69 96 ALA A N 1
ATOM 709 C CA . ALA A 1 96 ? 2.137 -6.938 4.009 1.00 94.69 96 ALA A CA 1
ATOM 710 C C . ALA A 1 96 ? 2.402 -6.244 2.663 1.00 94.69 96 ALA A C 1
ATOM 712 O O . ALA A 1 96 ? 2.303 -6.894 1.623 1.00 94.69 96 ALA A O 1
ATOM 713 N N . GLU A 1 97 ? 2.746 -4.956 2.667 1.00 94.81 97 GLU A N 1
ATOM 714 C CA . GLU A 1 97 ? 2.960 -4.170 1.459 1.00 94.81 97 GLU A CA 1
ATOM 715 C C . GLU A 1 97 ? 4.225 -4.635 0.712 1.00 94.81 97 GLU A C 1
ATOM 717 O O . GLU A 1 97 ? 5.343 -4.508 1.229 1.00 94.81 97 GLU A O 1
ATOM 722 N N . PRO A 1 98 ? 4.091 -5.186 -0.511 1.00 92.62 98 PRO A N 1
ATOM 723 C CA . PRO A 1 98 ? 5.231 -5.715 -1.255 1.00 92.62 98 PRO A CA 1
ATOM 724 C C . PRO A 1 98 ? 6.216 -4.611 -1.649 1.00 92.62 98 PRO A C 1
ATOM 726 O O . PRO A 1 98 ? 7.425 -4.842 -1.636 1.00 92.62 98 PRO A O 1
ATOM 729 N N . ASP A 1 99 ? 5.724 -3.405 -1.927 1.00 93.75 99 ASP A N 1
ATOM 730 C CA . ASP A 1 99 ? 6.548 -2.274 -2.355 1.00 93.75 99 ASP A CA 1
ATOM 731 C C . ASP A 1 99 ? 7.520 -1.838 -1.250 1.00 93.75 99 ASP A C 1
ATOM 733 O O . ASP A 1 99 ? 8.715 -1.663 -1.506 1.00 93.75 99 ASP A O 1
ATOM 737 N N . LEU A 1 100 ? 7.057 -1.781 0.007 1.00 95.88 100 LEU A N 1
ATOM 738 C CA . LEU A 1 100 ? 7.919 -1.524 1.165 1.00 95.88 100 LEU A CA 1
ATOM 739 C C . LEU A 1 100 ? 8.987 -2.614 1.319 1.00 95.88 100 LEU A C 1
ATOM 741 O O . LEU A 1 100 ? 10.145 -2.321 1.618 1.00 95.88 100 LEU A O 1
ATOM 745 N N . GLN A 1 101 ? 8.623 -3.878 1.099 1.00 95.31 101 GLN A N 1
ATOM 746 C CA . GLN A 1 101 ? 9.569 -4.988 1.186 1.00 95.31 101 GLN A CA 1
ATOM 747 C C . GLN A 1 101 ? 10.635 -4.953 0.086 1.00 95.31 101 GLN A C 1
ATOM 749 O O . GLN A 1 101 ? 11.788 -5.310 0.354 1.00 95.31 101 GLN A O 1
ATOM 754 N N . ILE A 1 102 ? 10.264 -4.540 -1.128 1.00 96.19 102 ILE A N 1
ATOM 755 C CA . ILE A 1 102 ? 11.191 -4.352 -2.247 1.00 96.19 102 ILE A CA 1
ATOM 756 C C . ILE A 1 102 ? 12.132 -3.189 -1.933 1.00 96.19 102 ILE A C 1
ATOM 758 O O . ILE A 1 102 ? 13.349 -3.373 -1.997 1.00 96.19 102 ILE A O 1
ATOM 762 N N . LEU A 1 103 ? 11.607 -2.041 -1.503 1.00 94.69 103 LEU A N 1
ATOM 763 C CA . LEU A 1 103 ? 12.419 -0.890 -1.106 1.00 94.69 103 LEU A CA 1
ATOM 764 C C . LEU A 1 103 ? 13.404 -1.256 0.012 1.00 94.69 103 LEU A C 1
ATOM 766 O O . LEU A 1 103 ? 14.593 -0.966 -0.084 1.00 94.69 103 LEU A O 1
ATOM 770 N N . ALA A 1 104 ? 12.943 -1.967 1.040 1.00 95.12 104 ALA A N 1
ATOM 771 C CA . ALA A 1 104 ? 13.795 -2.415 2.135 1.00 95.12 104 ALA A CA 1
ATOM 772 C C . ALA A 1 104 ? 14.903 -3.377 1.669 1.00 95.12 104 ALA A C 1
ATOM 774 O O . ALA A 1 104 ? 16.019 -3.333 2.189 1.00 95.12 104 ALA A O 1
ATOM 775 N N . SER A 1 105 ? 14.635 -4.215 0.661 1.00 95.12 105 SER A N 1
ATOM 776 C CA . SER A 1 105 ? 15.665 -5.064 0.050 1.00 95.12 105 SER A CA 1
ATOM 777 C C . SER A 1 105 ? 16.704 -4.258 -0.738 1.00 95.12 105 SER A C 1
ATOM 779 O O . SER A 1 105 ? 17.896 -4.546 -0.637 1.00 95.12 105 SER A O 1
ATOM 781 N N . GLN A 1 106 ? 16.280 -3.205 -1.445 1.00 94.88 106 GLN A N 1
ATOM 782 C CA . GLN A 1 106 ? 17.181 -2.296 -2.158 1.00 94.88 106 GLN A CA 1
ATOM 783 C C . GLN A 1 106 ? 18.060 -1.518 -1.175 1.00 94.88 106 GLN A C 1
ATOM 785 O O . GLN A 1 106 ? 19.274 -1.460 -1.342 1.00 94.88 106 GLN A O 1
ATOM 790 N N . VAL A 1 107 ? 17.479 -0.991 -0.095 1.00 95.44 107 VAL A N 1
ATOM 791 C CA . VAL A 1 107 ? 18.231 -0.289 0.954 1.00 95.44 107 VAL A CA 1
ATOM 792 C C . VAL A 1 107 ? 19.251 -1.214 1.615 1.00 95.44 107 VAL A C 1
ATOM 794 O O . VAL A 1 107 ? 20.397 -0.813 1.813 1.00 95.44 107 VAL A O 1
ATOM 797 N N . GLN A 1 108 ? 18.892 -2.467 1.902 1.00 95.62 108 GLN A N 1
ATOM 798 C CA . GLN A 1 108 ? 19.839 -3.433 2.461 1.00 95.62 108 GLN A CA 1
ATOM 799 C C . GLN A 1 108 ? 21.037 -3.678 1.528 1.00 95.62 108 GLN A C 1
ATOM 801 O O . GLN A 1 108 ? 22.173 -3.752 1.999 1.00 95.62 108 GLN A O 1
ATOM 806 N N . GLN A 1 109 ? 20.799 -3.782 0.217 1.00 94.62 109 GLN A N 1
ATOM 807 C CA . GLN A 1 109 ? 21.861 -3.961 -0.778 1.00 94.62 109 GLN A CA 1
ATOM 808 C C . GLN A 1 109 ? 22.764 -2.726 -0.884 1.00 94.62 109 GLN A C 1
ATOM 810 O O . GLN A 1 109 ? 23.983 -2.863 -0.937 1.00 94.62 109 GLN A O 1
ATOM 815 N N . LEU A 1 110 ? 22.184 -1.524 -0.864 1.00 94.44 110 LEU A N 1
ATOM 816 C CA . LEU A 1 110 ? 22.919 -0.264 -1.016 1.00 94.44 110 LEU A CA 1
ATOM 817 C C . LEU A 1 110 ? 23.675 0.169 0.250 1.00 94.44 110 LEU A C 1
ATOM 819 O O . LEU A 1 110 ? 24.628 0.936 0.160 1.00 94.44 110 LEU A O 1
ATOM 823 N N . THR A 1 111 ? 23.273 -0.318 1.425 1.00 92.88 111 THR A N 1
ATOM 824 C CA . THR A 1 111 ? 23.901 0.015 2.719 1.00 92.88 111 THR A CA 1
ATOM 825 C C . THR A 1 111 ? 24.896 -1.042 3.201 1.00 92.88 111 THR A C 1
ATOM 827 O O . THR A 1 111 ? 25.274 -1.035 4.374 1.00 92.88 111 THR A O 1
ATOM 830 N N . SER A 1 112 ? 25.304 -1.977 2.334 1.00 89.81 112 SER A N 1
ATOM 831 C CA . SER A 1 112 ? 26.192 -3.095 2.693 1.00 89.81 112 SER A CA 1
ATOM 832 C C . SER A 1 112 ? 25.702 -3.865 3.931 1.00 89.81 112 SER A C 1
ATOM 834 O O . SER A 1 112 ? 26.486 -4.220 4.807 1.00 89.81 112 SER A O 1
ATOM 836 N N . ALA A 1 113 ? 24.385 -4.087 4.020 1.00 87.44 113 ALA A N 1
ATOM 837 C CA . ALA A 1 113 ? 23.696 -4.738 5.138 1.00 87.44 113 ALA A CA 1
ATOM 838 C C . ALA A 1 113 ? 23.805 -4.043 6.512 1.00 87.44 113 ALA A C 1
ATOM 840 O O . ALA A 1 113 ? 23.457 -4.653 7.524 1.00 87.44 113 ALA A O 1
ATOM 841 N N . SER A 1 114 ? 24.199 -2.764 6.569 1.00 92.00 114 SER A N 1
ATOM 842 C CA . SER A 1 114 ? 24.126 -1.975 7.808 1.00 92.00 114 SER A CA 1
ATOM 843 C C . SER A 1 114 ? 22.683 -1.794 8.296 1.00 92.00 114 SER A C 1
ATOM 845 O O . SER A 1 114 ? 22.458 -1.754 9.505 1.00 92.00 114 SER A O 1
ATOM 847 N N . ILE A 1 115 ? 21.716 -1.707 7.374 1.00 92.19 115 ILE A N 1
ATOM 848 C CA . ILE A 1 115 ? 20.279 -1.731 7.665 1.00 92.19 115 ILE A CA 1
ATOM 849 C C . ILE A 1 115 ? 19.695 -2.992 7.031 1.00 92.19 115 ILE A C 1
ATOM 851 O O . ILE A 1 115 ? 19.745 -3.175 5.816 1.00 92.19 115 ILE A O 1
ATOM 855 N N . THR A 1 116 ? 19.128 -3.877 7.846 1.00 94.56 116 THR A N 1
ATOM 856 C CA . THR A 1 116 ? 18.476 -5.093 7.341 1.00 94.56 116 THR A CA 1
ATOM 857 C C . THR A 1 116 ? 17.059 -4.804 6.847 1.00 94.56 116 THR A C 1
ATOM 859 O O . THR A 1 116 ? 16.366 -3.930 7.377 1.00 94.56 116 THR A O 1
ATOM 862 N N . LYS A 1 117 ? 16.582 -5.598 5.879 1.00 93.12 117 LYS A N 1
ATOM 863 C CA . LYS A 1 117 ? 15.210 -5.526 5.354 1.00 93.12 117 LYS A CA 1
ATOM 864 C C . LYS A 1 117 ? 14.172 -5.482 6.482 1.00 93.12 117 LYS A C 1
ATOM 866 O O . LYS A 1 117 ? 13.300 -4.620 6.487 1.00 93.12 117 LYS A O 1
ATOM 871 N N . TRP A 1 118 ? 14.278 -6.390 7.454 1.00 94.50 118 TRP A N 1
ATOM 872 C CA . TRP A 1 118 ? 13.306 -6.497 8.544 1.00 94.50 118 TRP A CA 1
ATOM 873 C C . TRP A 1 118 ? 13.355 -5.322 9.519 1.00 94.50 118 TRP A C 1
ATOM 875 O O . TRP A 1 118 ? 12.300 -4.904 9.987 1.00 94.50 118 TRP A O 1
ATOM 885 N N . GLN A 1 119 ? 14.531 -4.745 9.782 1.00 95.06 119 GLN A N 1
ATOM 886 C CA . GLN A 1 119 ? 14.625 -3.529 10.595 1.00 95.06 119 GLN A CA 1
ATOM 887 C C . GLN A 1 119 ? 13.863 -2.374 9.941 1.00 95.06 119 GLN A C 1
ATOM 889 O O . GLN A 1 119 ? 13.062 -1.722 10.606 1.00 95.06 119 GLN A O 1
ATOM 894 N N . MET A 1 120 ? 14.064 -2.156 8.638 1.00 94.88 120 MET A N 1
ATOM 895 C CA . MET A 1 120 ? 13.379 -1.081 7.921 1.00 94.88 120 MET A CA 1
ATOM 896 C C . MET A 1 120 ? 11.864 -1.307 7.874 1.00 94.88 120 MET A C 1
ATOM 898 O O . MET A 1 120 ? 11.110 -0.400 8.221 1.00 94.88 120 MET A O 1
ATOM 902 N N . VAL A 1 121 ? 11.421 -2.517 7.512 1.00 96.19 121 VAL A N 1
ATOM 903 C CA . VAL A 1 121 ? 9.990 -2.858 7.447 1.00 96.19 121 VAL A CA 1
ATOM 904 C C . VAL A 1 121 ? 9.326 -2.645 8.807 1.00 96.19 121 VAL A C 1
ATOM 906 O O . VAL A 1 121 ? 8.339 -1.927 8.889 1.00 96.19 121 VAL A O 1
ATOM 909 N N . ILE A 1 122 ? 9.890 -3.185 9.891 1.00 96.56 122 I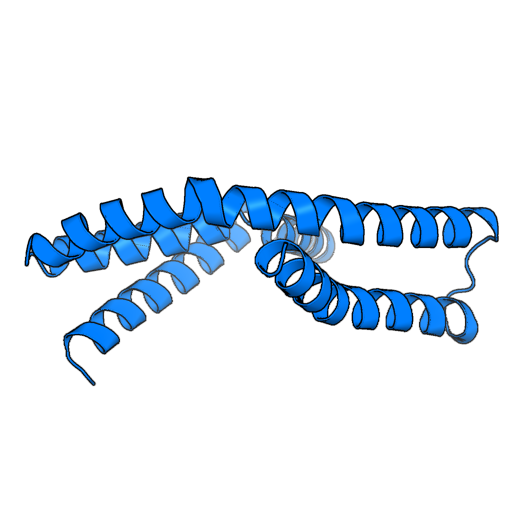LE A N 1
ATOM 910 C CA . ILE A 1 122 ? 9.284 -3.082 11.227 1.00 96.56 122 ILE A CA 1
ATOM 911 C C . ILE A 1 122 ? 9.195 -1.624 11.689 1.00 96.56 122 ILE A C 1
ATOM 913 O O . ILE A 1 122 ? 8.143 -1.207 12.168 1.00 96.56 122 ILE A O 1
ATOM 917 N N . VAL A 1 123 ? 10.264 -0.835 11.538 1.00 96.38 123 VAL A N 1
ATOM 918 C CA . VAL A 1 123 ? 10.279 0.569 11.985 1.00 96.38 123 VAL A CA 1
ATOM 919 C C . VAL A 1 123 ? 9.252 1.401 11.220 1.00 96.38 123 VAL A C 1
ATOM 921 O O . VAL A 1 123 ? 8.477 2.135 11.838 1.00 96.38 123 VAL A O 1
ATOM 924 N N . VAL A 1 124 ? 9.200 1.258 9.893 1.00 96.44 124 VAL A N 1
ATOM 925 C CA . VAL A 1 124 ? 8.227 1.975 9.059 1.00 96.44 124 VAL A CA 1
ATOM 926 C C . VAL A 1 124 ? 6.804 1.539 9.404 1.00 96.44 124 VAL A C 1
ATOM 928 O O . VAL A 1 124 ? 5.951 2.394 9.634 1.00 96.44 124 VAL A O 1
ATOM 931 N N . SER A 1 125 ? 6.548 0.236 9.536 1.00 97.12 125 SER A N 1
ATOM 932 C CA . SER A 1 125 ? 5.215 -0.275 9.859 1.00 97.12 125 SER A CA 1
ATOM 933 C C . SER A 1 125 ? 4.735 0.130 11.252 1.00 97.12 125 SER A C 1
ATOM 935 O O . SER A 1 125 ? 3.549 0.410 11.423 1.00 97.12 125 SER A O 1
ATOM 937 N N . ILE A 1 126 ? 5.625 0.227 12.247 1.00 97.38 126 ILE A N 1
ATOM 938 C CA . ILE A 1 126 ? 5.287 0.793 13.564 1.00 97.38 126 ILE A CA 1
ATOM 939 C C . ILE A 1 126 ? 4.899 2.266 13.414 1.00 97.38 126 ILE A C 1
ATOM 941 O O . ILE A 1 126 ? 3.869 2.681 13.945 1.00 97.38 126 ILE A O 1
ATOM 945 N N . GLY A 1 127 ? 5.685 3.048 12.666 1.00 97.06 127 GLY A N 1
ATOM 946 C CA . GLY A 1 127 ? 5.393 4.457 12.403 1.00 97.06 127 GLY A CA 1
ATOM 947 C C . GLY A 1 127 ? 4.025 4.656 11.745 1.00 97.06 127 GLY A C 1
ATOM 948 O O . GLY A 1 127 ? 3.208 5.435 12.236 1.00 97.06 127 GLY A O 1
ATOM 949 N N . VAL A 1 128 ? 3.735 3.894 10.688 1.00 96.94 128 VAL A N 1
ATOM 950 C CA . VAL A 1 128 ? 2.435 3.913 9.999 1.00 96.94 128 VAL A CA 1
ATOM 951 C C . VAL A 1 128 ? 1.308 3.491 10.942 1.00 96.94 128 VAL A C 1
ATOM 953 O O . VAL A 1 128 ? 0.289 4.175 11.016 1.00 96.94 128 VAL A O 1
ATOM 956 N N . GLY A 1 129 ? 1.492 2.420 11.718 1.00 97.06 129 GLY A N 1
ATOM 957 C CA . GLY A 1 129 ? 0.5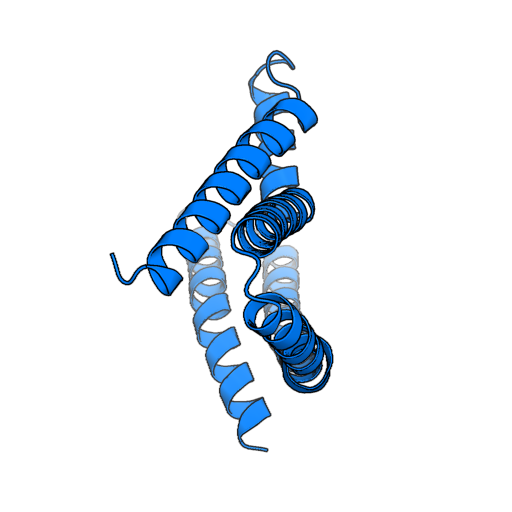09 1.973 12.703 1.00 97.06 129 GLY A CA 1
ATOM 958 C C . GLY A 1 129 ? 0.171 3.054 13.737 1.00 97.06 129 GLY A C 1
ATOM 959 O O . GLY A 1 129 ? -1.004 3.302 14.011 1.00 97.06 129 GLY A O 1
ATOM 960 N N . ILE A 1 130 ? 1.180 3.749 14.271 1.00 97.56 130 ILE A N 1
ATOM 961 C CA . ILE A 1 130 ? 0.983 4.864 15.210 1.00 97.56 130 ILE A CA 1
ATOM 962 C C . ILE A 1 130 ? 0.215 6.008 14.537 1.00 97.56 130 ILE A C 1
ATOM 964 O O . ILE A 1 130 ? -0.724 6.538 15.129 1.00 97.56 130 ILE A O 1
ATOM 968 N N . LEU A 1 131 ? 0.558 6.371 13.298 1.00 96.56 131 LEU A N 1
ATOM 969 C CA . LEU A 1 131 ? -0.145 7.425 12.560 1.00 96.56 131 LEU A CA 1
ATOM 970 C C . LEU A 1 131 ? -1.614 7.070 12.299 1.00 96.56 131 LEU A C 1
ATOM 972 O O . LEU A 1 131 ? -2.487 7.921 12.470 1.00 96.56 131 LEU A O 1
ATOM 976 N N . VAL A 1 132 ? -1.913 5.815 11.954 1.00 95.38 132 VAL A N 1
ATOM 977 C CA . VAL A 1 132 ? -3.293 5.330 11.780 1.00 95.38 132 VAL A CA 1
ATOM 978 C C . VAL A 1 132 ? -4.056 5.363 13.106 1.00 95.38 132 VAL A C 1
ATOM 980 O O . VAL A 1 132 ? -5.188 5.847 13.150 1.00 95.38 132 VAL A O 1
ATOM 983 N N . MET A 1 133 ? -3.435 4.918 14.202 1.00 95.12 133 MET A N 1
ATOM 984 C CA . MET A 1 133 ? -4.007 5.004 15.549 1.00 95.12 133 MET A CA 1
ATOM 985 C C . MET A 1 133 ? -4.356 6.453 15.924 1.00 95.12 133 MET A C 1
ATOM 987 O O . MET A 1 133 ? -5.458 6.722 16.407 1.00 95.12 133 MET A O 1
ATOM 991 N N . VAL A 1 134 ? -3.443 7.396 15.675 1.00 94.94 134 VAL A N 1
ATOM 992 C CA . VAL A 1 134 ? -3.682 8.831 15.888 1.00 94.94 134 VAL A CA 1
ATOM 993 C C . VAL A 1 134 ? -4.801 9.337 14.973 1.00 94.94 134 VAL A C 1
ATOM 995 O O . VAL A 1 134 ? -5.655 10.098 15.422 1.00 94.94 134 VAL A O 1
ATOM 998 N N . GLY A 1 135 ? -4.869 8.873 13.724 1.00 93.12 135 GLY A N 1
ATOM 999 C CA . GLY A 1 135 ? -5.974 9.165 12.810 1.00 93.12 135 GLY A CA 1
ATOM 1000 C C . GLY A 1 135 ? -7.335 8.733 13.365 1.00 93.12 135 GLY A C 1
ATOM 1001 O O . GLY A 1 135 ? -8.288 9.511 13.336 1.00 93.12 135 GLY A O 1
ATOM 1002 N N . PHE A 1 136 ? -7.430 7.536 13.950 1.00 91.06 136 PHE A N 1
ATOM 1003 C CA . PHE A 1 136 ? -8.660 7.057 14.596 1.00 91.06 136 PHE A CA 1
ATOM 1004 C C . PHE A 1 136 ? -9.027 7.892 15.822 1.00 91.06 136 PHE A C 1
ATOM 1006 O O . PHE A 1 136 ? -10.189 8.272 15.984 1.00 91.06 136 PHE A O 1
ATOM 1013 N N . TRP A 1 137 ? -8.039 8.220 16.660 1.00 91.69 137 TRP A N 1
ATOM 1014 C CA . TRP A 1 137 ? -8.232 9.127 17.792 1.00 91.69 137 TRP A CA 1
ATOM 1015 C C . TRP A 1 137 ? -8.818 10.462 17.329 1.00 91.69 137 TRP A C 1
ATOM 1017 O O . TRP A 1 137 ? -9.781 10.960 17.917 1.00 91.69 137 TRP A O 1
ATOM 1027 N N . ARG A 1 138 ? -8.239 11.031 16.268 1.00 91.44 138 ARG A N 1
ATOM 1028 C CA . ARG A 1 138 ? -8.624 12.319 15.696 1.00 91.44 138 ARG A CA 1
ATOM 1029 C C . ARG A 1 138 ? -10.070 12.315 15.201 1.00 91.44 138 ARG A C 1
ATOM 1031 O O . ARG A 1 138 ? -10.835 13.196 15.576 1.00 91.44 138 ARG A O 1
ATOM 1038 N N . ILE A 1 139 ? -10.457 11.301 14.424 1.00 89.25 139 ILE A N 1
ATOM 1039 C CA . ILE A 1 139 ? -11.815 11.175 13.868 1.00 89.25 139 ILE A CA 1
ATOM 1040 C C . ILE A 1 139 ? -12.864 11.094 14.983 1.00 89.25 139 ILE A C 1
ATOM 1042 O O . ILE A 1 139 ? -13.902 11.745 14.893 1.00 89.25 139 ILE A O 1
ATOM 1046 N N . ILE A 1 140 ? -12.598 10.331 16.049 1.00 86.44 140 ILE A N 1
ATOM 1047 C CA . ILE A 1 140 ? -13.554 10.185 17.155 1.00 86.44 140 ILE A CA 1
ATOM 1048 C C . ILE A 1 140 ? -13.651 11.438 18.009 1.00 86.44 140 ILE A C 1
ATOM 1050 O O . ILE A 1 140 ? -14.753 11.834 18.382 1.00 86.44 140 ILE A O 1
ATOM 1054 N N . LYS A 1 141 ? -12.517 12.056 18.346 1.00 84.00 141 LYS A N 1
ATOM 1055 C CA . LYS A 1 141 ? -12.532 13.273 19.161 1.00 84.00 141 LYS A CA 1
ATOM 1056 C C . LYS A 1 141 ? -12.873 14.534 18.361 1.00 84.00 141 LYS A C 1
ATOM 1058 O O . LYS A 1 141 ? -13.003 15.581 18.981 1.00 84.00 141 LYS A O 1
ATOM 1063 N N . GLN A 1 142 ? -13.034 14.427 17.036 1.00 75.50 142 GLN A N 1
ATOM 1064 C CA . GLN A 1 142 ? -13.288 15.543 16.115 1.00 75.50 142 GLN A CA 1
ATOM 1065 C C . GLN A 1 142 ? -12.284 16.701 16.278 1.00 75.50 142 GLN A C 1
ATOM 1067 O O . GLN A 1 142 ? -12.663 17.868 16.227 1.00 75.50 142 GLN A O 1
ATOM 1072 N N . VAL A 1 143 ? -11.009 16.367 16.508 1.00 56.66 143 VAL A N 1
ATOM 1073 C CA . VAL A 1 143 ? -9.904 17.338 16.668 1.00 56.66 143 VAL A CA 1
ATOM 1074 C C . VAL A 1 143 ? -9.172 17.564 15.344 1.00 56.66 143 VAL A C 1
ATOM 1076 O O . VAL A 1 143 ? -9.150 16.650 14.487 1.00 56.66 143 VAL A O 1
#

Secondary structure (DSSP, 8-state):
-HHHHHHHHHHHHHHHHHHHHHHHHHHHT-PPPHHHHHHHHHHHHHHHHHHHHHHHHHHHTHHHHHHHHHHHHHHT--HHHHHHHHHHHHHHHHHH-HHHHHHHHHHHHHTTTSS-HHHHHHHHHHHHHHHHHHHHHHHHHT-

Foldseek 3Di:
DVLLVVLLVVLCVVLVVVLVVVVVCCVPPNPDPPVVNVVSVVVSVCCSVVVSVVVVVCVVPVVVVCVVVLVVQVVVVPLVSNLVVLLVVQLVVQLPDVVLLVVLVVCCVVVVNPRHSVNSSNVVSNVRSNVSSVVSVCVVVVD

pLDDT: mean 91.94, std 5.55, range [56.66, 97.56]

Sequence (143 aa):
MRIFTEKMKEVLASVLPVTLFVVILHFSVTPLTGMQIGQFLLGAFLVLTGLSVFLVGVDLGATPIGRHSGRVLVNTGKLPLLLAGGLLLGFLISVAEPDLQILASQVQQLTSASITKWQMVIVVSIGVGILVMVGFWRIIKQV

Radius of gyration: 20.08 Å; chains: 1; bounding box: 49×27×54 Å